Protein AF-A0A8X6VY16-F1 (afdb_monomer_lite)

InterPro domains:
  IPR036397 Ribonuclease H superfamily [G3DSA:3.30.420.10] (1-104)

pLDDT: mean 76.17, std 12.83, range [32.28, 92.25]

Foldseek 3Di:
DVVPPVVVVCPVDDLQPDAAEDAAPPVCPDPVNVVSVCVRNPPSYYYHDDDDPLCVPPDPDPVVSVVSVVVVVVPDDPVNVVVVVVVVVVVVVVCVVVVNDDDPDDDPPD

Structure (mmCIF, N/CA/C/O backbone):
data_AF-A0A8X6VY16-F1
#
_entry.id   AF-A0A8X6VY16-F1
#
loop_
_atom_site.group_PDB
_atom_site.id
_atom_site.type_symbol
_atom_site.label_atom_id
_atom_site.label_alt_id
_atom_site.label_comp_id
_atom_site.label_asym_id
_atom_site.label_entity_id
_atom_site.label_seq_id
_atom_site.pdbx_PDB_ins_code
_atom_site.Cartn_x
_atom_site.Cartn_y
_atom_site.Cartn_z
_atom_site.occupancy
_atom_site.B_iso_or_equiv
_atom_site.auth_seq_id
_atom_site.auth_comp_id
_atom_site.auth_asym_id
_atom_site.auth_atom_id
_atom_site.pdbx_PDB_model_num
ATOM 1 N N . MET A 1 1 ? -13.180 -10.024 7.223 1.00 82.38 1 MET A N 1
ATOM 2 C CA . MET A 1 1 ? -12.658 -8.662 6.977 1.00 82.38 1 MET A CA 1
ATOM 3 C C . MET A 1 1 ? -12.677 -8.332 5.489 1.00 82.38 1 MET A C 1
ATOM 5 O O . MET A 1 1 ? -13.373 -7.399 5.131 1.00 82.38 1 MET A O 1
ATOM 9 N N . ILE A 1 2 ? -12.031 -9.118 4.618 1.00 83.38 2 ILE A N 1
ATOM 10 C CA . ILE A 1 2 ? -11.990 -8.809 3.175 1.00 83.38 2 ILE A CA 1
ATOM 11 C C . ILE A 1 2 ? -13.392 -8.773 2.536 1.00 83.38 2 ILE A C 1
ATOM 13 O O . ILE A 1 2 ? -13.778 -7.752 1.983 1.00 83.38 2 ILE A O 1
ATOM 17 N N . THR A 1 3 ? -14.188 -9.835 2.692 1.00 85.94 3 THR A N 1
ATOM 18 C CA . THR A 1 3 ? -15.542 -9.924 2.105 1.00 85.94 3 THR A CA 1
ATOM 19 C C . THR A 1 3 ? -16.563 -8.983 2.739 1.00 85.94 3 THR A C 1
ATOM 21 O O . THR A 1 3 ? -17.410 -8.436 2.049 1.00 85.94 3 THR A O 1
ATOM 24 N N . ASN A 1 4 ? -16.510 -8.825 4.065 1.00 88.62 4 ASN A N 1
ATOM 25 C CA . ASN A 1 4 ? -17.595 -8.196 4.830 1.00 88.62 4 ASN A CA 1
ATOM 26 C C . ASN A 1 4 ? -17.346 -6.714 5.140 1.00 88.62 4 ASN A C 1
ATOM 28 O O . ASN A 1 4 ? -18.225 -6.072 5.699 1.00 88.62 4 ASN A O 1
ATOM 32 N N . PHE A 1 5 ? -16.146 -6.201 4.866 1.00 86.94 5 PHE A N 1
ATOM 33 C CA . PHE A 1 5 ? -15.770 -4.823 5.179 1.00 86.94 5 PHE A CA 1
ATOM 34 C C . PHE A 1 5 ? -14.969 -4.206 4.034 1.00 86.94 5 PHE A C 1
ATOM 36 O O . PHE A 1 5 ? -15.453 -3.295 3.384 1.00 86.94 5 PHE A O 1
ATOM 43 N N . PHE A 1 6 ? -13.791 -4.751 3.714 1.00 86.88 6 PHE A N 1
ATOM 44 C CA . PHE A 1 6 ? -12.880 -4.108 2.762 1.00 86.88 6 PHE A CA 1
ATOM 45 C C . PHE A 1 6 ? -13.456 -3.978 1.344 1.00 86.88 6 PHE A C 1
ATOM 47 O O . PHE A 1 6 ? -13.446 -2.886 0.794 1.00 86.88 6 PHE A O 1
ATOM 54 N N . ILE A 1 7 ? -13.972 -5.064 0.757 1.00 88.25 7 ILE A N 1
ATOM 55 C CA . ILE A 1 7 ? -14.546 -5.028 -0.598 1.00 88.25 7 ILE A CA 1
ATOM 56 C C . ILE A 1 7 ? -15.766 -4.086 -0.673 1.00 88.25 7 ILE A C 1
ATOM 58 O O . ILE A 1 7 ? -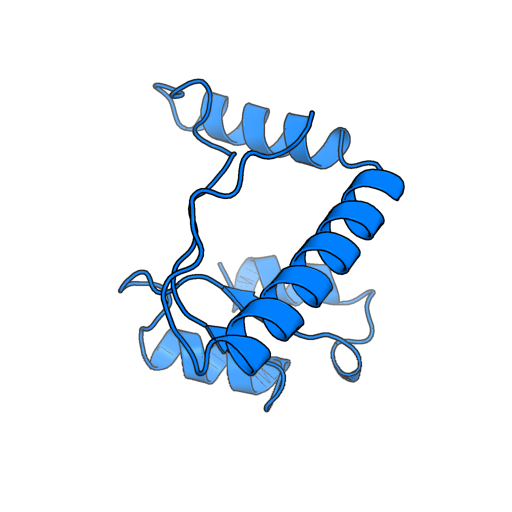15.790 -3.258 -1.580 1.00 88.25 7 ILE A O 1
ATOM 62 N N . PRO A 1 8 ? -16.743 -4.136 0.260 1.00 92.25 8 PRO A N 1
ATOM 63 C CA . PRO A 1 8 ? -17.860 -3.189 0.272 1.00 92.25 8 PRO A CA 1
ATOM 64 C C . PRO A 1 8 ? -17.468 -1.703 0.261 1.00 92.25 8 PRO A C 1
ATOM 66 O O . PRO A 1 8 ? -18.137 -0.909 -0.397 1.00 92.25 8 PRO A O 1
ATOM 69 N N . GLU A 1 9 ? -16.381 -1.314 0.933 1.00 89.25 9 GLU A N 1
ATOM 70 C CA . GLU A 1 9 ? -15.915 0.084 0.944 1.00 89.25 9 GLU A CA 1
ATOM 71 C C . GLU A 1 9 ? -15.368 0.545 -0.421 1.00 89.25 9 GLU A C 1
ATOM 73 O O . GLU A 1 9 ? -15.289 1.741 -0.695 1.00 89.25 9 GLU A O 1
ATOM 78 N N . LEU A 1 10 ? -15.040 -0.388 -1.320 1.00 88.44 10 LEU A N 1
ATOM 79 C CA . LEU A 1 10 ? -14.558 -0.080 -2.667 1.00 88.44 10 LEU A CA 1
ATOM 80 C C . LEU A 1 10 ? -15.682 0.135 -3.685 1.00 88.44 10 LEU A C 1
ATOM 82 O O . LEU A 1 10 ? -15.391 0.472 -4.827 1.00 88.44 10 LEU A O 1
ATOM 86 N N . ASN A 1 11 ? -16.953 -0.010 -3.297 1.00 86.44 11 ASN A N 1
ATOM 87 C CA . ASN A 1 11 ? -18.094 0.071 -4.220 1.00 86.44 11 ASN A CA 1
ATOM 88 C C . ASN A 1 11 ? -18.199 1.406 -4.984 1.00 86.44 11 ASN A C 1
ATOM 90 O O . ASN A 1 11 ? -18.815 1.452 -6.045 1.00 86.44 11 ASN A O 1
ATOM 94 N N . ASN A 1 12 ? -17.604 2.482 -4.462 1.00 87.75 12 ASN A N 1
ATOM 95 C CA . ASN A 1 12 ? -17.577 3.797 -5.113 1.00 87.75 12 ASN A CA 1
ATOM 96 C C . ASN A 1 12 ? -16.331 4.022 -5.990 1.00 87.75 12 ASN A C 1
ATOM 98 O O . ASN A 1 12 ? -16.123 5.129 -6.488 1.00 87.75 12 ASN A O 1
ATOM 102 N N . HIS A 1 13 ? -15.491 3.003 -6.166 1.00 86.19 13 HIS A N 1
ATOM 103 C CA . HIS A 1 13 ? -14.244 3.071 -6.915 1.00 86.19 13 HIS A CA 1
ATOM 104 C C . HIS A 1 13 ? -14.240 2.053 -8.057 1.00 86.19 13 HIS A C 1
ATOM 106 O O . HIS A 1 13 ? -14.752 0.941 -7.924 1.00 86.19 13 HIS A O 1
ATOM 112 N N . ASP A 1 14 ? -13.614 2.410 -9.180 1.00 87.94 14 ASP A N 1
ATOM 113 C CA . ASP A 1 14 ? -13.394 1.457 -10.265 1.00 87.94 14 ASP A CA 1
ATOM 114 C C . ASP A 1 14 ? -12.240 0.512 -9.911 1.00 87.94 14 ASP A C 1
ATOM 116 O O . ASP A 1 14 ? -11.065 0.803 -10.135 1.00 87.94 14 ASP A O 1
ATOM 120 N N . VAL A 1 15 ? -12.584 -0.641 -9.337 1.00 85.50 15 VAL A N 1
ATOM 121 C CA . VAL A 1 15 ? -11.625 -1.676 -8.923 1.00 85.50 15 VAL A CA 1
ATOM 122 C C . VAL A 1 15 ? -10.798 -2.249 -10.079 1.00 85.50 15 VAL A C 1
ATOM 124 O O . VAL A 1 15 ? -9.760 -2.873 -9.831 1.00 85.50 15 VAL A O 1
ATOM 127 N N . GLN A 1 16 ? -11.212 -2.045 -11.336 1.00 85.00 16 GLN A N 1
ATOM 128 C CA . GLN A 1 16 ? -10.440 -2.494 -12.496 1.00 85.00 16 GLN A CA 1
ATOM 129 C C . GLN A 1 16 ? -9.196 -1.640 -12.753 1.00 85.00 16 GLN A C 1
ATOM 131 O O . GLN A 1 16 ? -8.215 -2.144 -13.302 1.00 85.00 16 GLN A O 1
ATOM 136 N N . GLU A 1 17 ? -9.194 -0.408 -12.252 1.00 87.62 17 GLU A N 1
ATOM 137 C CA . GLU A 1 17 ? -8.076 0.531 -12.354 1.00 87.62 17 GLU A CA 1
ATOM 138 C C . GLU A 1 17 ? -7.165 0.502 -11.110 1.00 87.62 17 GLU A C 1
ATOM 140 O O . GLU A 1 17 ? -6.150 1.198 -11.049 1.00 87.62 17 GLU A O 1
ATOM 145 N N . LEU A 1 18 ? -7.489 -0.319 -10.100 1.00 87.75 18 LEU A N 1
ATOM 146 C CA . LEU A 1 18 ? -6.763 -0.363 -8.829 1.00 87.75 18 LEU A CA 1
ATOM 147 C C . LEU A 1 18 ? -5.778 -1.532 -8.735 1.00 87.75 18 LEU A C 1
ATOM 149 O O . LEU A 1 18 ? -6.070 -2.668 -9.116 1.00 87.75 18 LEU A O 1
ATOM 153 N N . TRP A 1 19 ? -4.628 -1.245 -8.119 1.00 82.88 19 TRP A N 1
ATOM 154 C CA . TRP A 1 19 ? -3.651 -2.235 -7.668 1.00 82.88 19 TRP A CA 1
ATOM 155 C C . TRP A 1 19 ? -3.735 -2.410 -6.155 1.00 82.88 19 TRP A C 1
ATOM 157 O O . TRP A 1 19 ? -3.630 -1.438 -5.407 1.00 82.88 19 TRP A O 1
ATOM 167 N N . PHE A 1 20 ? -3.863 -3.653 -5.691 1.00 84.31 20 PHE A N 1
ATOM 168 C CA . PHE A 1 20 ? -3.850 -3.972 -4.266 1.00 84.31 20 PHE A CA 1
ATOM 169 C C . PHE A 1 20 ? -2.456 -4.424 -3.825 1.00 84.31 20 PHE A C 1
ATOM 171 O O . PHE A 1 20 ? -1.857 -5.314 -4.435 1.00 84.31 20 PHE A O 1
ATOM 178 N N . ARG A 1 21 ? -1.936 -3.838 -2.739 1.00 82.75 21 ARG A N 1
ATOM 179 C CA . ARG A 1 21 ? -0.660 -4.234 -2.131 1.00 82.75 21 ARG A CA 1
ATOM 180 C C . ARG A 1 21 ? -0.835 -4.605 -0.662 1.00 82.75 21 ARG A C 1
ATOM 182 O O . ARG A 1 21 ? -1.392 -3.825 0.099 1.00 82.75 21 ARG A O 1
ATOM 189 N N . GLN A 1 22 ? -0.267 -5.739 -0.258 1.00 77.56 22 GLN A N 1
ATOM 190 C CA . GLN A 1 22 ? -0.165 -6.156 1.144 1.00 77.56 22 GLN A CA 1
ATOM 191 C C . GLN A 1 22 ? 1.234 -6.684 1.489 1.00 77.56 22 GLN A C 1
ATOM 193 O O . GLN A 1 22 ? 2.068 -6.933 0.611 1.00 77.56 22 GLN A O 1
ATOM 198 N N . ASP A 1 23 ? 1.500 -6.865 2.780 1.00 73.12 23 ASP A N 1
ATOM 199 C CA . ASP A 1 23 ? 2.743 -7.466 3.244 1.00 73.12 23 ASP A CA 1
ATOM 200 C C . ASP A 1 23 ? 2.732 -9.005 3.089 1.00 73.12 23 ASP A C 1
ATOM 202 O O . ASP A 1 23 ? 1.939 -9.583 2.343 1.00 73.12 23 ASP A O 1
ATOM 206 N N . GLY A 1 24 ? 3.718 -9.664 3.695 1.00 65.56 24 GLY A N 1
ATOM 207 C CA . GLY A 1 24 ? 3.985 -11.092 3.547 1.00 65.56 24 GLY A CA 1
ATOM 208 C C . GLY A 1 24 ? 3.695 -11.887 4.802 1.00 65.56 24 GLY A C 1
ATOM 209 O O . GLY A 1 24 ? 4.195 -13.007 4.903 1.00 65.56 24 GLY A O 1
ATOM 210 N N . ALA A 1 25 ? 2.974 -11.320 5.774 1.00 70.19 25 ALA A N 1
ATOM 211 C CA . ALA A 1 25 ? 2.674 -12.050 6.993 1.00 70.19 25 ALA A CA 1
ATOM 212 C C . ALA A 1 25 ? 1.906 -13.335 6.651 1.00 70.19 25 ALA A C 1
ATOM 214 O O . ALA A 1 25 ? 1.079 -13.368 5.737 1.00 70.19 25 ALA A O 1
ATOM 215 N N . THR A 1 26 ? 2.174 -14.411 7.391 1.00 67.00 26 THR A N 1
ATOM 216 C CA . THR A 1 26 ? 1.647 -15.751 7.092 1.00 67.00 26 THR A CA 1
ATOM 217 C C . THR A 1 26 ? 0.118 -15.778 6.960 1.00 67.00 26 THR A C 1
ATOM 219 O O . THR A 1 26 ? -0.415 -16.513 6.133 1.00 67.00 26 THR A O 1
ATOM 222 N N . CYS A 1 27 ? -0.597 -14.939 7.715 1.00 67.94 27 CYS A N 1
ATOM 223 C CA . CYS A 1 27 ? -2.053 -14.791 7.625 1.00 67.94 27 CYS A CA 1
ATOM 224 C C . CYS A 1 27 ? -2.534 -14.111 6.323 1.00 67.94 27 CYS A C 1
ATOM 226 O O . CYS A 1 27 ? -3.622 -14.425 5.838 1.00 67.94 27 CYS A O 1
ATOM 228 N N . HIS A 1 28 ? -1.726 -13.229 5.730 1.00 68.62 28 HIS A N 1
ATOM 229 C CA . HIS A 1 28 ? -2.010 -12.515 4.479 1.00 68.62 28 HIS A CA 1
ATOM 230 C C . HIS A 1 28 ? -1.615 -13.320 3.231 1.00 68.62 28 HIS A C 1
ATOM 232 O O . HIS A 1 28 ? -2.212 -13.149 2.170 1.00 68.62 28 HIS A O 1
ATOM 238 N N . ALA A 1 29 ? -0.666 -14.251 3.370 1.00 64.62 29 ALA A N 1
ATOM 239 C CA . ALA A 1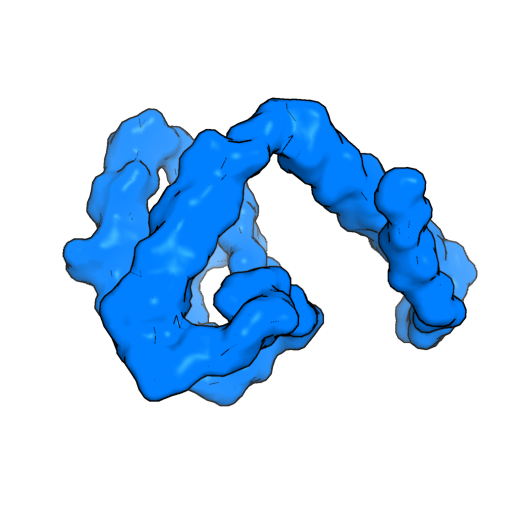 29 ? -0.228 -15.160 2.308 1.00 64.62 29 ALA A CA 1
ATOM 240 C C . ALA A 1 29 ? -1.026 -16.480 2.238 1.00 64.62 29 ALA A C 1
ATOM 242 O O . ALA A 1 29 ? -0.720 -17.345 1.414 1.00 64.62 29 ALA A O 1
ATOM 243 N N . ALA A 1 30 ? -2.037 -16.667 3.097 1.00 74.88 30 ALA A N 1
ATOM 244 C CA . ALA A 1 30 ? -2.889 -17.851 3.063 1.00 74.88 30 ALA A CA 1
ATOM 245 C C . ALA A 1 30 ? -3.611 -17.962 1.710 1.00 74.88 30 ALA A C 1
ATOM 247 O O . ALA A 1 30 ? -4.148 -16.981 1.197 1.00 74.88 30 ALA A O 1
ATOM 248 N N . ARG A 1 31 ? -3.660 -19.170 1.138 1.00 73.44 31 ARG A N 1
ATOM 249 C CA . ARG A 1 31 ? -4.190 -19.389 -0.217 1.00 73.44 31 ARG A CA 1
ATOM 250 C C . ARG A 1 31 ? -5.627 -18.894 -0.385 1.00 73.44 31 ARG A C 1
ATOM 252 O O . ARG A 1 31 ? -5.899 -18.184 -1.338 1.00 73.44 31 ARG A O 1
ATOM 259 N N . ALA A 1 32 ? -6.493 -19.161 0.593 1.00 79.06 32 ALA A N 1
ATOM 260 C CA . ALA A 1 32 ? -7.871 -18.669 0.591 1.00 79.06 32 ALA A CA 1
ATOM 261 C C . ALA A 1 32 ? -7.959 -17.129 0.569 1.00 79.06 32 ALA A C 1
ATOM 263 O O . ALA A 1 32 ? -8.816 -16.568 -0.106 1.00 79.06 32 ALA A O 1
ATOM 264 N N . THR A 1 33 ? -7.052 -16.444 1.271 1.00 77.69 33 THR A N 1
ATOM 265 C CA . THR A 1 33 ? -6.957 -14.977 1.273 1.00 77.69 33 THR A CA 1
ATOM 266 C C . THR A 1 33 ? -6.511 -14.454 -0.092 1.00 77.69 33 THR A C 1
ATOM 268 O O . THR A 1 33 ? -7.103 -13.514 -0.615 1.00 77.69 33 THR A O 1
ATOM 271 N N . ILE A 1 34 ? -5.491 -15.076 -0.690 1.00 78.06 34 ILE A N 1
ATOM 272 C CA . ILE A 1 34 ? -4.977 -14.698 -2.013 1.00 78.06 34 ILE A CA 1
ATOM 273 C C . ILE A 1 34 ? -6.011 -14.956 -3.110 1.00 78.06 34 ILE A C 1
ATOM 275 O O . ILE A 1 34 ? -6.188 -14.100 -3.971 1.00 78.06 34 ILE A O 1
ATOM 279 N N . ASP A 1 35 ? -6.701 -16.094 -3.076 1.00 81.50 35 ASP A N 1
ATOM 280 C CA . ASP A 1 35 ? -7.720 -16.447 -4.068 1.00 81.50 35 ASP A CA 1
ATOM 281 C C . ASP A 1 35 ? -8.890 -15.450 -4.025 1.00 81.50 35 ASP A C 1
ATOM 283 O O . ASP A 1 35 ? -9.329 -14.972 -5.068 1.00 81.50 35 ASP A O 1
ATOM 287 N N . LEU A 1 36 ? -9.318 -15.041 -2.825 1.00 86.69 36 LEU A N 1
ATOM 288 C CA . LEU A 1 36 ? -10.352 -14.019 -2.659 1.00 86.69 36 LEU A CA 1
ATOM 289 C C . LEU A 1 36 ? -9.921 -12.645 -3.199 1.00 86.69 36 LEU A C 1
ATOM 291 O O . LEU A 1 36 ? -10.702 -11.955 -3.846 1.00 86.69 36 LEU A O 1
ATOM 295 N N . LEU A 1 37 ? -8.674 -12.238 -2.949 1.00 84.06 37 LEU A N 1
ATOM 296 C CA . LEU A 1 37 ? -8.150 -10.976 -3.477 1.00 84.06 37 LEU A CA 1
ATOM 297 C C . LEU A 1 37 ? -7.990 -11.023 -5.004 1.00 84.06 37 LEU A C 1
ATOM 299 O O . LEU A 1 37 ? -8.245 -10.024 -5.670 1.00 84.06 37 LEU A O 1
ATOM 303 N N . LYS A 1 38 ? -7.615 -12.172 -5.575 1.00 80.50 38 LYS A N 1
ATOM 304 C CA . LYS A 1 38 ? -7.529 -12.356 -7.031 1.00 80.50 38 LYS A CA 1
ATOM 305 C C . LYS A 1 38 ? -8.883 -12.282 -7.724 1.00 80.50 38 LYS A C 1
ATOM 307 O O . LYS A 1 38 ? -8.939 -11.789 -8.842 1.00 80.50 38 LYS A O 1
ATOM 312 N N . ASP A 1 39 ? -9.955 -12.718 -7.072 1.00 86.31 39 ASP A N 1
ATOM 313 C CA . ASP A 1 39 ? -11.309 -12.590 -7.621 1.00 86.31 39 ASP A CA 1
ATOM 314 C C . ASP A 1 39 ? -11.702 -11.114 -7.831 1.00 86.31 39 ASP A C 1
ATOM 316 O O . ASP A 1 39 ? -12.336 -10.759 -8.819 1.00 86.31 39 ASP A O 1
ATOM 320 N N . THR A 1 40 ? -11.248 -10.223 -6.942 1.00 86.12 40 THR A N 1
ATOM 321 C CA . THR A 1 40 ? -11.542 -8.780 -7.025 1.00 86.12 40 THR A CA 1
ATOM 322 C C . THR A 1 40 ? -10.533 -8.005 -7.881 1.00 86.12 40 THR A C 1
ATOM 324 O O . THR A 1 40 ? -10.919 -7.158 -8.685 1.00 86.12 40 THR A O 1
ATOM 327 N N . PHE A 1 41 ? -9.233 -8.269 -7.716 1.00 82.94 41 PHE A N 1
ATOM 328 C CA . PHE A 1 41 ? -8.157 -7.459 -8.308 1.00 82.94 41 PHE A CA 1
ATOM 329 C C . PHE A 1 41 ? -7.439 -8.136 -9.486 1.00 82.94 41 PHE A C 1
ATOM 331 O O . PHE A 1 41 ? -6.594 -7.511 -10.128 1.00 82.94 41 PHE A O 1
ATOM 338 N N . GLY A 1 42 ? -7.745 -9.399 -9.791 1.00 84.44 42 GLY A N 1
ATOM 339 C CA . GLY A 1 42 ? -7.079 -10.163 -10.847 1.00 84.44 42 GLY A CA 1
ATOM 340 C C . GLY A 1 42 ? -5.562 -10.239 -10.646 1.00 84.44 42 GLY A C 1
ATOM 341 O O . GLY A 1 42 ? -5.072 -10.518 -9.548 1.00 84.44 42 GLY A O 1
ATOM 342 N N . ASP A 1 43 ? -4.815 -9.944 -11.711 1.00 76.31 43 ASP A N 1
ATOM 343 C CA . ASP A 1 43 ? -3.347 -9.899 -11.697 1.00 76.31 43 ASP A CA 1
ATOM 344 C C . ASP A 1 43 ? -2.776 -8.622 -11.044 1.00 76.31 43 ASP A C 1
ATOM 346 O O . ASP A 1 43 ? -1.561 -8.505 -10.869 1.00 76.31 43 ASP A O 1
ATOM 350 N N . ARG A 1 44 ? -3.623 -7.671 -10.618 1.00 83.94 44 ARG A N 1
ATOM 351 C CA . ARG A 1 44 ? -3.216 -6.397 -9.990 1.00 83.94 44 ARG A CA 1
ATOM 352 C C . ARG A 1 44 ? -2.986 -6.525 -8.476 1.00 83.94 44 ARG A C 1
ATOM 354 O O . ARG A 1 44 ? -3.308 -5.625 -7.702 1.00 83.94 44 ARG A O 1
ATOM 361 N N . LEU A 1 45 ? -2.426 -7.653 -8.040 1.00 77.75 45 LEU A N 1
ATOM 362 C CA . LEU A 1 45 ? -2.179 -8.000 -6.637 1.00 77.75 45 LEU A CA 1
ATOM 363 C C . LEU A 1 45 ? -0.673 -8.134 -6.356 1.00 77.75 45 LEU A C 1
ATOM 365 O O . LEU A 1 45 ? 0.002 -8.990 -6.925 1.00 77.75 45 LEU A O 1
ATOM 369 N N . ILE A 1 46 ? -0.147 -7.341 -5.418 1.00 73.06 46 ILE A N 1
ATOM 370 C CA . ILE A 1 46 ? 1.261 -7.354 -4.986 1.00 73.06 46 ILE A CA 1
ATOM 371 C C . ILE A 1 46 ? 1.346 -7.764 -3.504 1.00 73.06 46 ILE A C 1
ATOM 373 O O . ILE A 1 46 ? 0.735 -7.128 -2.650 1.00 73.06 46 ILE A O 1
ATOM 377 N N . S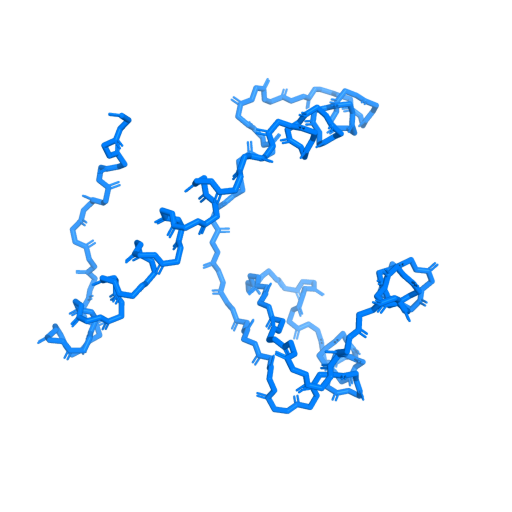ER A 1 47 ? 2.125 -8.798 -3.159 1.00 69.31 47 SER A N 1
ATOM 378 C CA . SER A 1 47 ? 2.258 -9.267 -1.763 1.00 69.31 47 SER A CA 1
ATOM 379 C C . SER A 1 47 ? 3.686 -9.703 -1.389 1.00 69.31 47 SER A C 1
ATOM 381 O O . SER A 1 47 ? 4.235 -10.610 -2.020 1.00 69.31 47 SER A O 1
ATOM 383 N N . ARG A 1 48 ? 4.275 -9.032 -0.374 1.00 54.50 48 ARG A N 1
ATOM 384 C CA . ARG A 1 48 ? 5.301 -9.484 0.614 1.00 54.50 48 ARG A CA 1
ATOM 385 C C . ARG A 1 48 ? 6.012 -8.307 1.340 1.00 54.50 48 ARG A C 1
ATOM 387 O O . ARG A 1 48 ? 6.482 -7.392 0.683 1.00 54.50 48 ARG A O 1
ATOM 394 N N . PHE A 1 49 ? 6.116 -8.432 2.676 1.00 37.56 49 PHE A N 1
ATOM 395 C CA . PHE A 1 49 ? 6.797 -7.680 3.769 1.00 37.56 49 PHE A CA 1
ATOM 396 C C . PHE A 1 49 ? 6.978 -6.141 3.703 1.00 37.56 49 PHE A C 1
ATOM 398 O O . PHE A 1 49 ? 7.674 -5.623 2.837 1.00 37.56 49 PHE A O 1
ATOM 405 N N . GLY A 1 50 ? 6.496 -5.435 4.743 1.00 37.81 50 GLY A N 1
ATOM 406 C CA . GLY A 1 50 ? 6.842 -4.041 5.075 1.00 37.81 50 GLY A CA 1
ATOM 407 C C . GLY A 1 50 ? 6.393 -3.641 6.503 1.00 37.81 50 GLY A C 1
ATOM 408 O O . GLY A 1 50 ? 5.422 -4.209 6.993 1.00 37.81 50 GLY A O 1
ATOM 409 N N . PRO A 1 51 ? 7.094 -2.725 7.205 1.00 44.78 51 PRO A N 1
ATOM 410 C CA . PRO A 1 51 ? 6.758 -2.312 8.576 1.00 44.78 51 PRO A CA 1
ATOM 411 C C . PRO A 1 51 ? 5.565 -1.334 8.648 1.00 44.78 51 PRO A C 1
ATOM 413 O O . PRO A 1 51 ? 5.347 -0.550 7.727 1.00 44.78 51 PRO A O 1
ATOM 416 N N . SER A 1 52 ? 4.816 -1.363 9.761 1.00 53.16 52 SER A N 1
ATOM 417 C CA . SER A 1 52 ? 3.588 -0.575 9.982 1.00 53.16 52 SER A CA 1
ATOM 418 C C . SER A 1 52 ? 3.811 0.640 10.892 1.00 53.16 52 SER A C 1
ATOM 420 O O . SER A 1 52 ? 4.339 0.511 11.996 1.00 53.16 52 SER A O 1
ATOM 422 N N . LEU A 1 53 ? 3.344 1.812 10.446 1.00 55.50 53 LEU A N 1
ATOM 423 C CA . LEU A 1 53 ? 3.370 3.080 11.190 1.00 55.50 53 LEU A CA 1
ATOM 424 C C . LEU A 1 53 ? 2.312 3.161 12.306 1.00 55.50 53 LEU A C 1
ATOM 426 O O . LEU A 1 53 ? 2.419 4.006 13.190 1.00 55.50 53 LEU A O 1
ATOM 430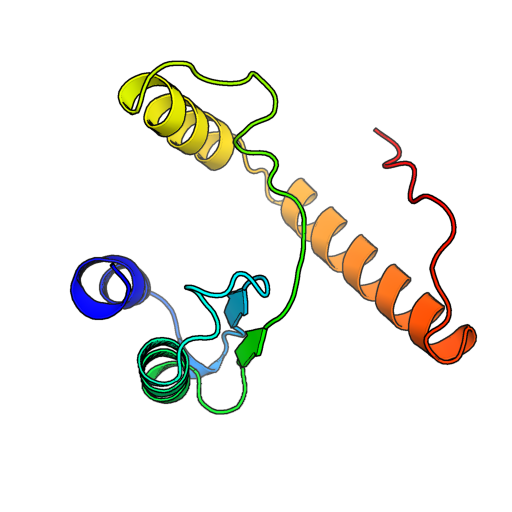 N N . VAL A 1 54 ? 1.318 2.268 12.303 1.00 50.50 54 VAL A N 1
ATOM 431 C CA . VAL A 1 54 ? 0.209 2.246 13.279 1.00 50.50 54 VAL A CA 1
ATOM 432 C C . VAL A 1 54 ? 0.692 1.990 14.714 1.00 50.50 54 VAL A C 1
ATOM 434 O O . VAL A 1 54 ? 0.016 2.345 15.671 1.00 50.50 54 VAL A O 1
ATOM 437 N N . TYR A 1 55 ? 1.880 1.405 14.877 1.00 54.94 55 TYR A N 1
ATOM 438 C CA . TYR A 1 55 ? 2.424 1.009 16.178 1.00 54.94 55 TYR A CA 1
ATOM 439 C C . TYR A 1 55 ? 3.455 1.990 16.757 1.00 54.94 55 TYR A C 1
ATOM 441 O O . TYR A 1 55 ? 4.146 1.638 17.715 1.00 54.94 55 TYR A O 1
ATOM 449 N N . ALA A 1 56 ? 3.595 3.194 16.187 1.00 56.50 56 ALA A N 1
ATOM 450 C CA . ALA A 1 56 ? 4.643 4.146 16.568 1.00 56.50 56 ALA A CA 1
ATOM 451 C C . ALA A 1 56 ? 4.631 4.514 18.068 1.00 56.50 56 ALA A C 1
ATOM 453 O O . ALA A 1 56 ? 5.692 4.694 18.664 1.00 56.50 56 ALA A O 1
ATOM 454 N N . ASP A 1 57 ? 3.456 4.557 18.695 1.00 70.88 57 ASP A N 1
ATOM 455 C CA . ASP A 1 57 ? 3.246 4.906 20.105 1.00 70.88 57 ASP A CA 1
ATOM 456 C C . ASP A 1 57 ? 2.884 3.707 21.004 1.00 70.88 57 ASP A C 1
ATOM 458 O O . ASP A 1 57 ? 2.603 3.882 22.190 1.00 70.88 57 ASP A O 1
ATOM 462 N N . LYS A 1 58 ? 2.973 2.477 20.475 1.00 72.88 58 LYS A N 1
ATOM 463 C CA . LYS A 1 58 ? 2.791 1.209 21.211 1.00 72.88 58 LYS A CA 1
ATOM 464 C C . LYS A 1 58 ? 1.490 1.173 22.041 1.00 72.88 58 LYS A C 1
ATOM 466 O O . LYS A 1 58 ? 1.556 1.011 23.268 1.00 72.88 58 LYS A O 1
ATOM 471 N N . PRO A 1 59 ? 0.309 1.285 21.403 1.00 75.12 59 PRO A N 1
ATOM 472 C CA . PRO A 1 59 ? -0.965 1.288 22.112 1.00 75.12 59 PRO A CA 1
ATOM 473 C C . PRO A 1 59 ? -1.130 0.002 22.934 1.00 75.12 59 PRO A C 1
ATOM 475 O O . PRO A 1 59 ? -0.835 -1.097 22.466 1.00 75.12 59 PRO A O 1
ATOM 478 N N . GLN A 1 60 ? -1.577 0.146 24.184 1.00 82.69 60 GLN A N 1
ATOM 479 C CA . GLN A 1 60 ? -1.756 -0.971 25.127 1.00 82.69 60 GLN A CA 1
ATOM 480 C C . GLN A 1 60 ? -3.178 -1.557 25.095 1.00 82.69 60 GLN A C 1
ATOM 482 O O . GLN A 1 60 ? -3.450 -2.550 25.767 1.00 82.69 60 GLN A O 1
ATOM 487 N N . THR A 1 61 ? -4.090 -0.949 24.329 1.00 83.25 61 THR A N 1
ATOM 488 C CA . THR A 1 61 ? -5.485 -1.384 24.180 1.00 83.25 61 THR A CA 1
ATOM 489 C C . THR A 1 61 ? -5.914 -1.345 22.714 1.00 83.25 61 THR A C 1
ATOM 491 O O . THR A 1 61 ? -5.342 -0.610 21.904 1.00 83.25 61 THR A O 1
ATOM 494 N N . LEU A 1 62 ? -6.929 -2.148 22.378 1.00 76.31 62 LEU A N 1
ATOM 495 C CA . LEU A 1 62 ? -7.513 -2.182 21.035 1.00 76.31 62 LEU A CA 1
ATOM 496 C C . LEU A 1 62 ? -8.149 -0.838 20.671 1.00 76.31 62 LEU A C 1
ATOM 498 O O . LEU A 1 62 ? -7.836 -0.312 19.609 1.00 76.31 62 LEU A O 1
ATOM 502 N N . ASP A 1 63 ? -8.930 -0.252 21.581 1.00 79.56 63 ASP A N 1
ATOM 503 C CA . ASP A 1 63 ? -9.590 1.044 21.373 1.00 79.56 63 ASP A CA 1
ATOM 504 C C . ASP A 1 63 ? -8.576 2.149 21.050 1.00 79.56 63 ASP A C 1
ATOM 506 O O . ASP A 1 63 ? -8.746 2.905 20.100 1.00 79.56 63 ASP A O 1
ATOM 510 N N . HIS A 1 64 ? -7.446 2.184 21.765 1.00 72.50 64 HIS A N 1
ATOM 511 C CA . HIS A 1 64 ? -6.401 3.174 21.511 1.00 72.50 64 HIS A CA 1
ATOM 512 C C . HIS A 1 64 ? -5.723 2.956 20.150 1.00 72.50 64 HIS A C 1
ATOM 514 O O . HIS A 1 64 ? -5.436 3.911 19.430 1.00 72.50 64 HIS A O 1
ATOM 520 N N . SER A 1 65 ? -5.492 1.699 19.757 1.00 68.62 65 SER A N 1
ATOM 521 C CA . SER A 1 65 ? -4.981 1.398 18.418 1.00 68.62 65 SER A CA 1
ATOM 522 C C . SER A 1 65 ? -5.977 1.799 17.328 1.00 68.62 65 SER A C 1
ATOM 524 O O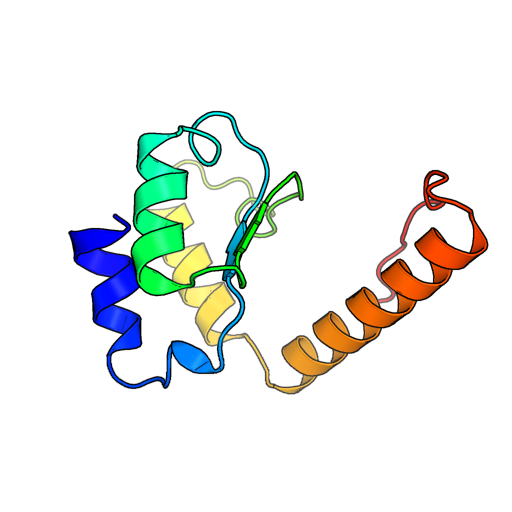 . SER A 1 65 ? -5.553 2.270 16.275 1.00 68.62 65 SER A O 1
ATOM 526 N N . GLU A 1 66 ? -7.278 1.614 17.556 1.00 75.69 66 GLU A N 1
ATOM 527 C CA . GLU A 1 66 ? -8.330 2.013 16.622 1.00 75.69 66 GLU A CA 1
ATOM 528 C C . GLU A 1 66 ? -8.393 3.538 16.472 1.00 75.69 66 GLU A C 1
ATOM 530 O O . GLU A 1 66 ? -8.382 4.043 15.347 1.00 75.69 66 GLU A O 1
ATOM 535 N N . ASP A 1 67 ? -8.366 4.275 17.582 1.00 79.88 67 ASP A N 1
ATOM 536 C CA . ASP A 1 67 ? -8.334 5.738 17.582 1.00 79.88 67 ASP A CA 1
ATOM 537 C C . ASP A 1 67 ? -7.096 6.276 16.860 1.00 79.88 67 ASP A C 1
ATOM 539 O O . ASP A 1 67 ? -7.188 7.220 16.069 1.00 79.88 67 ASP A O 1
ATOM 543 N N . ASN A 1 68 ? -5.940 5.637 17.053 1.00 73.19 68 ASN A N 1
ATOM 544 C CA . ASN A 1 68 ? -4.724 5.985 16.327 1.00 73.19 68 ASN A CA 1
ATOM 545 C C . ASN A 1 68 ? -4.852 5.763 14.826 1.00 73.19 68 ASN A C 1
ATOM 547 O O . ASN A 1 68 ? -4.451 6.632 14.054 1.00 73.19 68 ASN A O 1
ATOM 551 N N . ILE A 1 69 ? -5.440 4.642 14.404 1.00 70.62 69 ILE A N 1
ATOM 552 C CA . ILE A 1 69 ? -5.702 4.382 12.986 1.00 70.62 69 ILE A CA 1
ATOM 553 C C . ILE A 1 69 ? -6.617 5.472 12.424 1.00 70.62 69 ILE A C 1
ATOM 555 O O . ILE A 1 69 ? -6.286 6.077 11.406 1.00 70.62 69 ILE A O 1
ATOM 559 N N . ARG A 1 70 ? -7.731 5.772 13.102 1.00 80.00 70 ARG A N 1
ATOM 560 C CA . ARG A 1 70 ? -8.695 6.795 12.666 1.00 80.00 70 ARG A CA 1
ATOM 561 C C . ARG A 1 70 ? -8.043 8.171 12.548 1.00 80.00 70 ARG A C 1
ATOM 563 O O . ARG A 1 70 ? -8.214 8.839 11.531 1.00 80.00 70 ARG A O 1
ATOM 570 N N . ARG A 1 71 ? -7.260 8.570 13.552 1.00 79.56 71 ARG A N 1
ATOM 571 C CA . ARG A 1 71 ? -6.536 9.847 13.574 1.00 79.56 71 ARG A CA 1
ATOM 572 C C . ARG A 1 71 ? -5.511 9.939 12.449 1.00 79.56 71 ARG A C 1
ATOM 574 O O . ARG A 1 71 ? -5.480 10.944 11.750 1.00 79.56 71 ARG A O 1
ATOM 581 N N . VAL A 1 72 ? -4.678 8.912 12.277 1.00 70.31 72 VAL A N 1
ATOM 582 C CA . VAL A 1 72 ? -3.636 8.899 11.240 1.00 70.31 72 VAL A CA 1
ATOM 583 C C . VAL A 1 72 ? -4.262 8.927 9.850 1.00 70.31 72 VAL A C 1
ATOM 585 O O . VAL A 1 72 ? -3.794 9.689 9.017 1.00 70.31 72 VAL A O 1
ATOM 588 N N . ILE A 1 73 ? -5.340 8.169 9.611 1.00 76.12 73 ILE A N 1
ATOM 589 C CA . ILE A 1 73 ? -6.071 8.193 8.334 1.00 76.12 73 ILE A CA 1
ATOM 590 C C . ILE A 1 73 ? -6.637 9.587 8.048 1.00 76.12 73 ILE A C 1
ATOM 592 O O . ILE A 1 73 ? -6.505 10.076 6.929 1.00 76.12 73 ILE A O 1
ATOM 596 N N . ALA A 1 74 ? -7.242 10.235 9.047 1.00 78.12 74 ALA A N 1
ATOM 597 C CA . ALA A 1 74 ? -7.813 11.571 8.888 1.00 78.12 74 ALA A CA 1
ATOM 598 C C . ALA A 1 74 ? -6.762 12.648 8.550 1.00 78.12 74 ALA A C 1
ATOM 600 O O . ALA A 1 74 ? -7.110 13.665 7.956 1.00 78.12 74 ALA A O 1
ATOM 601 N N . ASP A 1 75 ? -5.495 12.421 8.905 1.00 80.94 75 ASP A N 1
ATOM 602 C CA . ASP A 1 75 ? -4.382 13.349 8.672 1.00 80.94 75 ASP A CA 1
ATOM 603 C C . ASP A 1 75 ? -3.607 13.064 7.365 1.00 80.94 75 ASP A C 1
ATOM 605 O O . ASP A 1 75 ? -2.629 13.745 7.044 1.00 80.94 75 ASP A O 1
ATOM 609 N N . ILE A 1 76 ? -4.026 12.069 6.569 1.00 78.75 76 ILE A N 1
ATOM 610 C CA . ILE A 1 76 ? -3.387 11.774 5.279 1.00 78.75 76 ILE A CA 1
ATOM 611 C C . ILE A 1 76 ? -3.670 12.918 4.299 1.00 78.75 76 ILE A C 1
ATOM 613 O O . ILE A 1 76 ? -4.786 13.108 3.816 1.00 78.75 76 ILE A O 1
ATOM 617 N N . ARG A 1 77 ? -2.618 13.668 3.962 1.00 81.12 77 ARG A N 1
ATOM 618 C CA . ARG A 1 77 ? -2.659 14.758 2.976 1.00 81.12 77 ARG A CA 1
ATOM 619 C C . ARG A 1 77 ? -2.362 14.229 1.566 1.00 81.12 77 ARG A C 1
ATOM 621 O O . ARG A 1 77 ? -1.523 13.338 1.442 1.00 81.12 77 ARG A O 1
ATOM 628 N N . PRO A 1 78 ? -2.928 14.820 0.493 1.00 82.81 78 PRO A N 1
ATOM 629 C CA . PRO A 1 78 ? -2.613 14.429 -0.887 1.00 82.81 78 PRO A CA 1
ATOM 630 C C . PRO A 1 78 ? -1.111 14.435 -1.199 1.00 82.81 78 PRO A C 1
ATOM 632 O O . PRO A 1 78 ? -0.603 13.479 -1.772 1.00 82.81 78 PRO A O 1
ATOM 635 N N . GLN A 1 79 ? -0.382 15.442 -0.707 1.00 78.25 79 GLN A N 1
ATOM 636 C CA . GLN A 1 79 ? 1.077 15.524 -0.836 1.00 78.25 79 GLN A CA 1
ATOM 637 C C . GLN A 1 79 ? 1.793 14.290 -0.258 1.00 78.25 79 GLN A C 1
ATOM 639 O O . GLN A 1 79 ? 2.746 13.794 -0.844 1.00 78.25 79 GLN A O 1
ATOM 644 N N . MET A 1 80 ? 1.319 13.755 0.873 1.00 75.50 80 MET A N 1
ATOM 645 C CA . MET A 1 80 ? 1.911 12.556 1.474 1.00 75.50 80 MET A CA 1
ATOM 646 C C . MET A 1 80 ? 1.743 11.339 0.556 1.00 75.50 80 MET A C 1
ATOM 648 O O . MET A 1 80 ? 2.622 10.484 0.496 1.00 75.50 80 MET A O 1
ATOM 652 N N . LEU A 1 81 ? 0.631 11.263 -0.182 1.00 81.31 81 LEU A N 1
ATOM 653 C CA . LEU A 1 81 ? 0.408 10.208 -1.169 1.00 81.31 81 LEU A CA 1
ATOM 654 C C . LEU A 1 81 ? 1.358 10.360 -2.363 1.00 81.31 81 LEU A C 1
ATOM 656 O O . LEU A 1 81 ? 1.943 9.368 -2.793 1.00 81.31 81 LEU A O 1
ATOM 660 N N . GLU A 1 82 ? 1.555 11.583 -2.858 1.00 80.88 82 GLU A N 1
ATOM 661 C CA . GLU A 1 82 ? 2.507 11.880 -3.937 1.00 80.88 82 GLU A CA 1
ATOM 662 C C . GLU A 1 82 ? 3.937 11.481 -3.541 1.00 80.88 82 GLU A C 1
ATOM 664 O O . GLU A 1 82 ? 4.572 10.690 -4.240 1.00 80.88 82 GLU A O 1
ATOM 669 N N . GLU A 1 83 ? 4.398 11.908 -2.362 1.00 79.50 83 GLU A N 1
ATOM 670 C CA . GLU A 1 83 ? 5.723 11.571 -1.822 1.00 79.50 83 GLU A CA 1
ATOM 671 C C . GLU A 1 83 ? 5.920 10.053 -1.670 1.00 79.50 83 GLU A C 1
ATOM 673 O O . GLU A 1 83 ? 6.999 9.521 -1.950 1.00 79.50 83 GLU A O 1
ATOM 678 N N . VAL A 1 84 ? 4.876 9.317 -1.272 1.00 79.81 84 VAL A N 1
ATOM 679 C CA . VAL A 1 84 ? 4.916 7.849 -1.191 1.00 79.81 84 VAL A CA 1
ATOM 680 C C . VAL A 1 84 ? 5.105 7.216 -2.573 1.00 79.81 84 VAL A C 1
ATOM 682 O O . VAL A 1 84 ? 5.899 6.276 -2.706 1.00 79.81 84 VAL A O 1
ATOM 685 N N . ILE A 1 85 ? 4.418 7.714 -3.606 1.00 84.00 85 ILE A N 1
ATOM 686 C CA . ILE A 1 85 ? 4.537 7.200 -4.979 1.00 84.00 85 ILE A CA 1
ATOM 687 C C . ILE A 1 85 ? 5.907 7.533 -5.585 1.00 84.00 85 ILE A C 1
ATOM 689 O O . ILE A 1 85 ? 6.540 6.662 -6.195 1.00 84.00 85 ILE A O 1
ATOM 693 N N . GLU A 1 86 ? 6.414 8.745 -5.372 1.00 83.31 86 GLU A N 1
ATOM 694 C CA . GLU A 1 86 ? 7.760 9.144 -5.797 1.00 83.31 86 GLU A CA 1
ATOM 695 C C . GLU A 1 86 ? 8.839 8.293 -5.122 1.00 83.31 86 GLU A C 1
ATOM 697 O O . GLU A 1 86 ? 9.762 7.782 -5.774 1.00 83.31 86 GLU A O 1
ATOM 702 N N . ASN A 1 87 ? 8.696 8.073 -3.812 1.00 81.88 87 ASN A N 1
ATOM 703 C CA . ASN A 1 87 ? 9.608 7.232 -3.057 1.00 81.88 87 ASN A CA 1
ATOM 704 C C . ASN A 1 87 ? 9.578 5.792 -3.578 1.00 81.88 87 ASN A C 1
ATOM 706 O O . ASN A 1 87 ? 10.633 5.196 -3.787 1.00 81.88 87 ASN A O 1
ATOM 710 N N . TRP A 1 88 ? 8.394 5.234 -3.843 1.00 82.19 88 TRP A N 1
ATOM 711 C CA . TRP A 1 88 ? 8.267 3.895 -4.415 1.00 82.19 88 TRP A CA 1
ATOM 712 C C . TRP A 1 88 ? 8.956 3.769 -5.779 1.00 82.19 88 TRP A C 1
ATOM 714 O O . TRP A 1 88 ? 9.711 2.815 -5.985 1.00 82.19 88 TRP A O 1
ATOM 724 N N . THR A 1 89 ? 8.752 4.740 -6.669 1.00 85.88 89 THR A N 1
ATOM 725 C CA . THR A 1 89 ? 9.373 4.771 -8.003 1.00 85.88 89 THR A CA 1
ATOM 726 C C . THR A 1 89 ? 10.899 4.794 -7.888 1.00 85.88 89 THR A C 1
ATOM 728 O O . THR A 1 89 ? 11.581 3.940 -8.455 1.00 85.88 89 THR A O 1
ATOM 731 N N . SER A 1 90 ? 11.430 5.661 -7.022 1.00 85.25 90 SER A N 1
ATOM 732 C CA . SER A 1 90 ? 12.871 5.756 -6.752 1.00 85.25 90 SER A CA 1
ATOM 733 C C . SER A 1 90 ? 13.465 4.441 -6.226 1.00 85.25 90 SER A C 1
ATOM 735 O O . SER A 1 90 ? 14.573 4.048 -6.599 1.00 85.25 90 SER A O 1
ATOM 737 N N . ARG A 1 91 ? 12.729 3.714 -5.370 1.00 84.12 91 ARG A N 1
ATOM 738 C CA . ARG A 1 91 ? 13.164 2.400 -4.859 1.00 84.12 91 ARG A CA 1
ATOM 739 C C . ARG A 1 91 ? 13.190 1.337 -5.952 1.00 84.12 91 ARG A C 1
ATOM 741 O O . ARG A 1 91 ? 14.093 0.502 -5.952 1.00 84.12 91 ARG A O 1
ATOM 748 N N . LEU A 1 92 ? 12.216 1.338 -6.861 1.00 84.75 92 LEU A N 1
ATOM 749 C CA . LEU A 1 92 ? 12.205 0.403 -7.987 1.00 84.75 92 LEU A CA 1
ATOM 750 C C . LEU A 1 92 ? 13.396 0.631 -8.917 1.00 84.75 92 LEU A C 1
ATOM 752 O O . LEU A 1 92 ? 14.051 -0.339 -9.308 1.00 84.75 92 LEU A O 1
ATOM 756 N N . ASP A 1 93 ? 13.714 1.890 -9.212 1.00 87.62 93 ASP A N 1
ATOM 757 C CA . ASP A 1 93 ? 14.872 2.245 -10.031 1.00 87.62 93 ASP A CA 1
ATOM 758 C C . ASP A 1 93 ? 16.179 1.783 -9.381 1.00 87.62 93 ASP A C 1
ATOM 760 O O . ASP A 1 93 ? 17.019 1.165 -10.045 1.00 87.62 93 ASP A O 1
ATOM 764 N N . TYR A 1 94 ? 16.318 1.978 -8.064 1.00 86.62 94 TYR A N 1
ATOM 765 C CA . TYR A 1 94 ? 17.459 1.463 -7.311 1.00 86.62 94 TYR A CA 1
ATOM 766 C C . TYR A 1 94 ? 17.565 -0.062 -7.403 1.00 86.62 94 TYR A C 1
ATOM 768 O O . TYR A 1 94 ? 18.621 -0.581 -7.758 1.00 86.62 94 TYR A O 1
ATOM 776 N N . ILE A 1 95 ? 16.480 -0.790 -7.115 1.00 85.81 95 ILE A N 1
ATOM 777 C CA . ILE A 1 95 ? 16.450 -2.262 -7.150 1.00 85.81 95 ILE A CA 1
ATOM 778 C C . ILE A 1 95 ? 16.830 -2.777 -8.541 1.00 85.81 95 ILE A C 1
ATOM 780 O O . ILE A 1 95 ? 17.583 -3.747 -8.667 1.00 85.81 95 ILE A O 1
ATOM 784 N N . ARG A 1 96 ? 16.339 -2.120 -9.596 1.00 86.62 96 ARG A N 1
ATOM 785 C CA . ARG A 1 96 ? 16.674 -2.461 -10.979 1.00 86.62 96 ARG A CA 1
ATOM 786 C C . ARG A 1 96 ? 18.161 -2.247 -11.259 1.00 86.62 96 ARG A C 1
ATOM 788 O O . ARG A 1 96 ? 18.803 -3.143 -11.808 1.00 86.62 96 ARG A O 1
ATOM 795 N N . ALA A 1 97 ? 18.715 -1.100 -10.867 1.00 88.94 97 ALA A N 1
ATOM 796 C CA . ALA A 1 97 ? 20.131 -0.780 -11.049 1.00 88.94 97 ALA A CA 1
ATOM 797 C C . ALA A 1 97 ? 21.051 -1.701 -10.227 1.00 88.94 97 ALA A C 1
ATOM 799 O O . ALA A 1 97 ? 22.113 -2.108 -10.698 1.00 88.94 97 ALA A O 1
ATOM 800 N N . SER A 1 98 ? 20.619 -2.082 -9.024 1.00 89.62 98 SER A N 1
ATOM 801 C CA . SER A 1 98 ? 21.368 -2.919 -8.084 1.00 89.62 98 SER A CA 1
ATOM 802 C C . SER A 1 98 ? 21.181 -4.425 -8.309 1.00 89.62 98 SER A C 1
ATOM 804 O O . SER A 1 98 ? 21.738 -5.232 -7.560 1.00 89.62 98 SER A O 1
ATOM 806 N N . ARG A 1 99 ? 20.398 -4.816 -9.328 1.00 87.81 99 ARG A N 1
ATOM 807 C CA . ARG A 1 99 ? 20.032 -6.210 -9.638 1.00 87.81 99 ARG A CA 1
ATOM 808 C C . ARG A 1 99 ? 19.429 -6.952 -8.438 1.00 87.81 99 ARG A C 1
ATOM 810 O O . ARG A 1 99 ? 19.719 -8.124 -8.221 1.00 87.81 99 ARG A O 1
ATOM 817 N N . GLY A 1 100 ? 18.589 -6.268 -7.664 1.00 83.25 100 GLY A N 1
ATOM 818 C CA . GLY A 1 100 ? 17.927 -6.849 -6.495 1.00 83.25 100 GLY A CA 1
ATOM 819 C C . GLY A 1 100 ? 18.762 -6.854 -5.216 1.00 83.25 100 GLY A C 1
ATOM 820 O O . GLY A 1 100 ? 18.385 -7.535 -4.264 1.00 83.25 100 GLY A O 1
ATOM 821 N N . SER A 1 101 ? 19.876 -6.118 -5.167 1.00 82.31 101 SER A N 1
ATOM 822 C CA . SER A 1 101 ? 20.672 -6.001 -3.940 1.00 82.31 101 SER A CA 1
ATOM 823 C C . SER A 1 101 ? 19.932 -5.201 -2.867 1.00 82.31 101 SER A C 1
ATOM 825 O O . SER A 1 101 ? 19.087 -4.351 -3.168 1.00 82.31 101 SER A O 1
ATOM 827 N N . HIS A 1 102 ? 20.286 -5.452 -1.604 1.00 80.44 102 HIS A N 1
ATOM 828 C CA . HIS A 1 102 ? 19.756 -4.699 -0.472 1.00 80.44 102 HIS A CA 1
ATOM 829 C C . HIS A 1 102 ? 20.026 -3.203 -0.627 1.00 80.44 102 HIS A C 1
ATOM 831 O O . HIS A 1 102 ? 21.129 -2.787 -0.975 1.00 80.44 102 HIS A O 1
ATOM 837 N N . MET A 1 103 ? 19.005 -2.402 -0.337 1.00 76.38 103 MET A N 1
ATOM 838 C CA . MET A 1 103 ? 19.130 -0.955 -0.321 1.00 76.38 103 MET A CA 1
ATOM 839 C C . MET A 1 103 ? 19.782 -0.516 0.997 1.00 76.38 103 MET A C 1
ATOM 841 O O . MET A 1 103 ? 19.353 -0.998 2.050 1.00 76.38 103 MET A O 1
ATOM 845 N N . PRO A 1 104 ? 20.802 0.361 0.973 1.00 75.06 104 PRO A N 1
ATOM 846 C CA . PRO A 1 104 ? 21.324 0.968 2.193 1.00 75.06 104 PRO A CA 1
ATOM 847 C C . PRO A 1 104 ? 20.211 1.757 2.898 1.00 75.06 104 PRO A C 1
ATOM 849 O O . PRO A 1 104 ? 19.263 2.194 2.242 1.00 75.06 104 PRO A O 1
ATOM 852 N N . GLU A 1 105 ? 20.309 1.882 4.227 1.00 57.19 105 GLU A N 1
ATOM 853 C CA . GLU A 1 105 ? 19.264 2.445 5.095 1.00 57.19 105 GLU A CA 1
ATOM 854 C C . GLU A 1 105 ? 18.579 3.669 4.480 1.00 57.19 105 GLU A C 1
ATOM 856 O O . GLU A 1 105 ? 19.191 4.703 4.205 1.00 57.19 105 GLU A O 1
ATOM 861 N N . ILE A 1 106 ? 17.274 3.534 4.261 1.00 56.09 106 ILE A N 1
ATOM 862 C CA . ILE A 1 106 ? 16.434 4.609 3.756 1.00 56.09 106 ILE A CA 1
ATOM 863 C C . ILE A 1 106 ? 16.150 5.525 4.939 1.00 56.09 106 ILE A C 1
ATOM 865 O O . ILE A 1 106 ? 15.212 5.299 5.704 1.00 56.09 106 ILE A O 1
ATOM 869 N N . ILE A 1 107 ? 16.969 6.556 5.108 1.00 48.19 107 ILE A N 1
ATOM 870 C CA . ILE A 1 107 ? 16.620 7.657 5.997 1.00 48.19 107 ILE A CA 1
ATOM 871 C C . ILE A 1 107 ? 15.468 8.389 5.311 1.00 48.19 107 ILE A C 1
ATOM 873 O O . ILE A 1 107 ? 15.667 9.061 4.298 1.00 48.19 107 ILE A O 1
ATOM 877 N N . PHE A 1 108 ? 14.251 8.219 5.831 1.00 46.66 108 PHE A N 1
ATOM 878 C CA . PHE A 1 108 ? 13.151 9.119 5.512 1.00 46.66 108 PHE A CA 1
ATOM 879 C C . PHE A 1 108 ? 13.635 10.529 5.860 1.00 46.66 108 PHE A C 1
ATOM 881 O O . PHE A 1 108 ? 13.833 10.842 7.034 1.00 46.66 108 PHE A O 1
ATOM 888 N N . LYS A 1 109 ? 13.916 11.356 4.850 1.00 39.84 109 LYS A N 1
ATOM 889 C CA . LYS A 1 109 ? 14.066 12.788 5.089 1.00 39.84 109 LYS A CA 1
ATOM 890 C C . LYS A 1 109 ? 12.675 13.291 5.461 1.00 39.84 109 LYS A C 1
ATOM 892 O O . LYS A 1 109 ? 11.796 13.298 4.607 1.00 39.84 109 LYS A O 1
ATOM 897 N N . MET A 1 110 ? 12.500 13.569 6.753 1.00 32.28 110 MET A N 1
ATOM 898 C CA . MET A 1 110 ? 11.416 14.404 7.275 1.00 32.28 110 MET A CA 1
ATOM 899 C C . MET A 1 110 ? 11.507 15.809 6.690 1.00 32.28 110 MET A C 1
ATOM 901 O O . MET A 1 110 ? 12.654 16.264 6.456 1.00 32.28 110 MET A O 1
#

Sequence (110 aa):
MITNFFIPELNNHDVQELWFRQDGATCHAARATIDLLKDTFGDRLISRFGPSLVYADKPQTLDHSEDNIRRVIADIRPQMLEEVIENWTSRLDYIRASRGSHMPEIIFKM

Secondary structure (DSSP, 8-state):
-IIIIIHHHGGGS-GGG--EEE---TTTS-HHHHHHHHHHHTT-EEE-----GGGTT--SSHHHHHHHHHHHHHT--HHHHHHHHHHHHHHHHHHHHTTTPPPP------

Organism: Trichonephila clavipes (NCBI:txid2585209)

Radius of gyration: 16.39 Å; chains: 1; bounding box: 40×35×38 Å

=== Feature glossary ===
Annotated list of the representations used here:

Nearest PDB structures. The Foldseek neighbor list gives the closest experimentally determined structures in the PDB, ranked by structural alignment. TM-score near 1 means near-identical fold; near 0.3 means only rough topology match. This is how one finds what a novel AlphaFold prediction most resembles in the solved-structure universe.

Foldseek 3Di. Foldseek's 3Di representation compresses backbone geometry into a per-residue letter drawn from a learned twenty-state alphabet. It captures the tertiary interaction pattern around each residue — which residues are packed against it in space, regardless of where they are in sequence.

Radius of gyration, Cα contacts, bounding box. Radius of gyration (Rg) is the root-mean-square distance of Cα atoms from their centroid — a single number for overall size and compactness. A globular domain of N residues has Rg ≈ 2.2·N^0.38 Å; an extended or disordered chain has a much larger Rg. The Cα contact count is the number of residue pairs whose Cα atoms are within 8 Å and are more than four positions apart in sequence — a standard proxy for tertiary packing density. The bounding box is the smallest axis-aligned box enclosing all Cα atoms.

InterPro / GO / CATH / organism. The annotation block draws on four external resources. InterPro: which protein families and domains the sequence belongs to. GO: standardized terms for what the protein does, what process it participates in, and where in the cell it acts. CATH: which structural fold it has in the CATH hierarchy. Organism: the species of origin.

mmCIF coordinates. The mmCIF block holds the 3D Cartesian coordinates of each backbone atom (N, Cα, C, O) in ångströms. mmCIF is the PDB's canonical archive format — a tagged-loop text representation of the atomic model.

pLDDT. pLDDT is the predicted lDDT-Cα score: AlphaFold's confidence that the local environment of each residue (all inter-atomic distances within 15 Å) is correctly placed. It is a per-residue number between 0 and 100, with higher meaning more reliable.

Backbone torsions (φ/ψ). φ (phi) and ψ (psi) are the two rotatable backbone dihedrals per residue: φ is the C(i-1)–N–Cα–C torsion, ψ is the N–Cα–C–N(i+1) torsion, both in degrees on (−180°, 180°]. α-helical residues cluster near (−60°, −45°); β-strand residues near (−120°, +130°). A Ramachandran plot is simply a scatter of (φ, ψ) for every residue.

B-factor. For experimental (PDB) structures, the B-factor (temperature factor) quantifies the positional spread of each atom in the crystal — a combination of thermal vibration and static disorder — in units of Å². High B-factors mark flexible loops or poorly resolved regions; low B-factors mark the rigid, well-ordered core.

Secondary structure (3-state, P-SEA). SS3 is a coarse helix/strand/coil call (letters a/b/c) made by the P-SEA algorithm from inter-Cα distances and dihedrals. It is less detailed than DSSP but needs only Cα positions.

Predicted aligned error. Predicted aligned error is AlphaFold's pairwise confidence. Unlike pLDDT (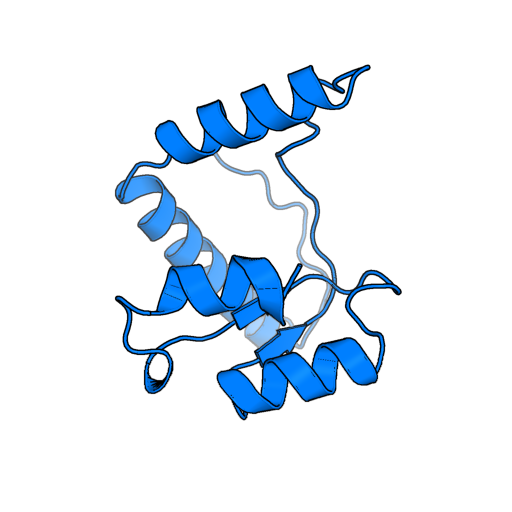per-residue), PAE is per-residue-pair and captures whether two parts of the structure are correctly placed relative to each other. Units are ångströms of expected positional error.

Solvent-accessible surface area. Solvent-accessible surface area (SASA) is the area in Å² traced out by the centre of a 1.4 Å probe sphere (a water molecule) rolled over the protein's van der Waals surface (Shrake–Rupley / Lee–Richards construction). Buried residues have near-zero SASA; fully exposed residues can exceed 200 Å². The total SASA scales roughly with the number of surface residues.

Secondary structure (8-state, DSSP). The SS8 string is DSSP's per-residue secondary-structure call. α-helix (H) means an i→i+4 H-bond ladder; β-strand (E) means the residue participates in a β-sheet; 3₁₀ (G) and π (I) are tighter and wider helices; T/S are turns/bends; '-' is loop.

Rendered structure images. Structure images are PyMOL renders from six orthogonal camera directions. Cartoon representation draws helices as coils and strands as arrows; sticks shows the backbone as bonds; surface shows the solvent-excluded envelope. Rainbow coloring maps sequence position to hue (blue→red, N→C); chain coloring assigns a distinct color per polypeptide.

Sequence. The amino-acid sequence is the protein's primary structure: the linear order of residues from the N-terminus to the C-terminus, written in one-letter code. Everything else here — the 3D coordinates, the secondary structure, the domain annotations — is ultimately a consequence of this string.

Contact-map, Ramachandran, and PAE plots. Three diagnostic plots accompany the record. The Cα contact map visualizes the tertiary structure as a 2D adjacency matrix (8 Å cutoff, sequence-local contacts suppressed). The Ramachandran plot shows the distribution of backbone (φ, ψ) torsions, with points in the α and β basins reflecting secondary structure content. The PAE plot shows AlphaFold's inter-residue confidence as a color matrix.